Protein AF-A0A4Z0QAQ8-F1 (afdb_monomer_lite)

Structure (mmCIF, N/CA/C/O backbone):
data_AF-A0A4Z0QAQ8-F1
#
_entry.id   AF-A0A4Z0QAQ8-F1
#
loop_
_atom_site.group_PDB
_atom_site.id
_atom_site.type_symbol
_atom_site.label_atom_id
_atom_site.label_alt_id
_atom_site.label_comp_id
_atom_site.label_asym_id
_atom_site.label_entity_id
_atom_site.label_seq_id
_atom_site.pdbx_PDB_ins_code
_atom_site.Cartn_x
_atom_site.Cartn_y
_atom_site.Cartn_z
_atom_site.occupancy
_atom_site.B_iso_or_equiv
_atom_site.auth_seq_id
_atom_site.auth_comp_id
_atom_site.auth_asym_id
_atom_site.auth_atom_id
_atom_site.pdbx_PDB_model_num
ATOM 1 N N . MET A 1 1 ? 17.137 -48.192 -58.791 1.00 34.44 1 MET A N 1
ATOM 2 C CA . MET A 1 1 ? 18.505 -48.412 -59.308 1.00 34.44 1 MET A CA 1
ATOM 3 C C . MET A 1 1 ? 19.148 -47.045 -59.506 1.00 34.44 1 MET A C 1
ATOM 5 O O . MET A 1 1 ? 18.604 -46.313 -60.314 1.00 34.44 1 MET A O 1
ATOM 9 N N . LYS A 1 2 ? 20.255 -46.751 -58.790 1.00 32.91 2 LYS A N 1
ATOM 10 C CA . LYS A 1 2 ? 21.179 -45.592 -58.944 1.00 32.91 2 LYS A CA 1
ATOM 11 C C . LYS A 1 2 ? 20.574 -44.185 -58.727 1.00 32.91 2 LYS A C 1
ATOM 13 O O . LYS A 1 2 ? 19.441 -43.952 -59.096 1.00 32.91 2 LYS A O 1
ATOM 18 N N . LEU A 1 3 ? 21.253 -43.170 -58.197 1.00 30.67 3 LEU A N 1
ATOM 19 C CA . LEU A 1 3 ? 22.471 -43.000 -57.399 1.00 30.67 3 LEU A CA 1
ATOM 20 C C . LEU A 1 3 ? 22.357 -41.577 -56.789 1.00 30.67 3 LEU A C 1
ATOM 22 O O . LEU A 1 3 ? 21.669 -40.720 -57.335 1.00 30.67 3 LEU A O 1
ATOM 26 N N . THR A 1 4 ? 23.050 -41.365 -55.679 1.00 40.94 4 THR A N 1
ATOM 27 C CA . THR A 1 4 ? 23.412 -40.108 -54.996 1.00 40.94 4 THR A CA 1
ATOM 28 C C . THR A 1 4 ? 23.747 -38.906 -55.897 1.00 40.94 4 THR A C 1
ATOM 30 O O . THR A 1 4 ? 24.231 -39.102 -57.006 1.00 40.94 4 THR A O 1
ATOM 33 N N . HIS A 1 5 ? 23.577 -37.676 -55.379 1.00 35.03 5 HIS A N 1
ATOM 34 C CA . HIS A 1 5 ? 24.648 -36.691 -55.098 1.00 35.03 5 HIS A CA 1
ATOM 35 C C . HIS A 1 5 ? 24.084 -35.477 -54.331 1.00 35.03 5 HIS A C 1
ATOM 37 O O . HIS A 1 5 ? 23.093 -34.874 -54.730 1.00 35.03 5 HIS A O 1
ATOM 43 N N . ALA A 1 6 ? 24.738 -35.134 -53.220 1.00 41.41 6 ALA A N 1
ATOM 44 C CA . ALA A 1 6 ? 24.575 -33.874 -52.508 1.00 41.41 6 ALA A CA 1
ATOM 45 C C . ALA A 1 6 ? 25.381 -32.769 -53.210 1.00 41.41 6 ALA A C 1
ATOM 47 O O . ALA A 1 6 ? 26.479 -33.043 -53.696 1.00 41.41 6 ALA A O 1
ATOM 48 N N . LEU A 1 7 ? 24.891 -31.527 -53.191 1.00 32.69 7 LEU A N 1
ATOM 49 C CA . LEU A 1 7 ? 25.737 -30.349 -53.383 1.00 32.69 7 LEU A CA 1
ATOM 50 C C . LEU A 1 7 ? 25.191 -29.158 -52.580 1.00 32.69 7 LEU A C 1
ATOM 52 O O . LEU A 1 7 ? 24.099 -28.656 -52.834 1.00 32.69 7 LEU A O 1
ATOM 56 N N . LEU A 1 8 ? 25.983 -28.742 -51.593 1.00 37.16 8 LEU A N 1
ATOM 57 C CA . LEU A 1 8 ? 25.932 -27.448 -50.917 1.00 37.16 8 LEU A CA 1
ATOM 58 C C . LEU A 1 8 ? 26.404 -26.360 -51.888 1.00 37.16 8 LEU A C 1
ATOM 60 O O . LEU A 1 8 ? 27.489 -26.493 -52.449 1.00 37.16 8 LEU A O 1
ATOM 64 N N . ILE A 1 9 ? 25.659 -25.257 -52.002 1.00 37.44 9 ILE A N 1
ATOM 65 C CA . ILE A 1 9 ? 26.209 -23.969 -52.440 1.00 37.44 9 ILE A CA 1
ATOM 66 C C . ILE A 1 9 ? 25.694 -22.881 -51.497 1.00 37.44 9 ILE A C 1
ATOM 68 O O . ILE A 1 9 ? 24.499 -22.615 -51.405 1.00 37.44 9 ILE A O 1
ATOM 72 N N . VAL A 1 10 ? 26.644 -22.270 -50.793 1.00 39.12 10 VAL A N 1
ATOM 73 C CA . VAL A 1 10 ? 26.529 -20.976 -50.122 1.00 39.12 10 VAL A CA 1
ATOM 74 C C . VAL A 1 10 ? 26.946 -19.914 -51.138 1.00 39.12 10 VAL A C 1
ATOM 76 O O . VAL A 1 10 ? 28.009 -20.056 -51.738 1.00 39.12 10 VAL A O 1
ATOM 79 N N . SER A 1 11 ? 26.188 -18.827 -51.281 1.00 36.03 11 SER A N 1
ATOM 80 C CA . SER A 1 11 ? 26.762 -17.548 -51.718 1.00 36.03 11 SER A CA 1
ATOM 81 C C . SER A 1 11 ? 25.870 -16.368 -51.336 1.00 36.03 11 SER A C 1
ATOM 83 O O . SER A 1 11 ? 24.750 -16.222 -51.821 1.00 36.03 11 SER A O 1
ATOM 85 N N . SER A 1 12 ? 26.426 -15.532 -50.464 1.00 34.19 12 SER A N 1
ATOM 86 C CA . SER A 1 12 ? 26.028 -14.173 -50.117 1.00 34.19 12 SER A CA 1
ATOM 87 C C . SER A 1 12 ? 25.762 -13.293 -51.341 1.00 34.19 12 SER A C 1
ATOM 89 O O . SER A 1 12 ? 26.497 -13.398 -52.321 1.00 34.19 12 SER A O 1
ATOM 91 N N . SER A 1 13 ? 24.790 -12.376 -51.234 1.00 36.03 13 SER A N 1
ATOM 92 C CA . SER A 1 13 ? 24.864 -10.949 -51.630 1.00 36.03 13 SER A CA 1
ATOM 93 C C . SER A 1 13 ? 23.454 -10.362 -51.767 1.00 36.03 13 SER A C 1
ATOM 95 O O . SER A 1 13 ? 22.893 -10.321 -52.856 1.00 36.03 13 SER A O 1
ATOM 97 N N . ALA A 1 14 ? 22.888 -9.866 -50.668 1.00 35.31 14 ALA A N 1
ATOM 98 C CA . ALA A 1 14 ? 21.834 -8.854 -50.719 1.00 35.31 14 ALA A CA 1
ATOM 99 C C . ALA A 1 14 ? 22.372 -7.595 -50.031 1.00 35.31 14 ALA A C 1
ATOM 101 O O . ALA A 1 14 ? 22.044 -7.282 -48.890 1.00 35.31 14 ALA A O 1
ATOM 102 N N . LEU A 1 15 ? 23.296 -6.930 -50.724 1.00 35.34 15 LEU A N 1
ATOM 103 C CA . LEU A 1 15 ? 23.628 -5.531 -50.495 1.00 35.34 15 LEU A CA 1
ATOM 104 C C . LEU A 1 15 ? 22.763 -4.686 -51.437 1.00 35.34 15 LEU A C 1
ATOM 106 O O . LEU A 1 15 ? 22.563 -5.063 -52.588 1.00 35.34 15 LEU A O 1
ATOM 110 N N . LEU A 1 16 ? 22.341 -3.530 -50.919 1.00 34.88 16 LEU A N 1
ATOM 111 C CA . LEU A 1 16 ? 21.615 -2.423 -51.556 1.00 34.88 16 LEU A CA 1
ATOM 112 C C . LEU A 1 16 ? 20.098 -2.600 -51.735 1.00 34.88 16 LEU A C 1
ATOM 114 O O . LEU A 1 16 ? 19.618 -2.968 -52.799 1.00 34.88 16 LEU A O 1
ATOM 118 N N . ASN A 1 17 ? 19.343 -2.132 -50.734 1.00 33.25 17 ASN A N 1
ATOM 119 C CA . ASN A 1 17 ? 18.622 -0.867 -50.922 1.00 33.25 17 ASN A CA 1
ATOM 120 C C . ASN A 1 17 ? 18.337 -0.176 -49.571 1.00 33.25 17 ASN A C 1
ATOM 122 O O . ASN A 1 17 ? 17.221 -0.194 -49.064 1.00 33.25 17 ASN A O 1
ATOM 126 N N . CYS A 1 18 ? 19.369 0.421 -48.968 1.00 31.02 18 CYS A N 1
ATOM 127 C CA . CYS A 1 18 ? 19.196 1.451 -47.942 1.00 31.02 18 CYS A CA 1
ATOM 128 C C . CYS A 1 18 ? 19.463 2.805 -48.600 1.00 31.02 18 CYS A C 1
ATOM 130 O O . CYS A 1 18 ? 20.588 3.296 -48.578 1.00 31.02 18 CYS A O 1
ATOM 132 N N . GLN A 1 19 ? 18.429 3.392 -49.197 1.00 34.50 19 GLN A N 1
ATOM 133 C CA . GLN A 1 19 ? 18.356 4.833 -49.397 1.00 34.50 19 GLN A CA 1
ATOM 134 C C . GLN A 1 19 ? 17.016 5.334 -48.862 1.00 34.50 19 GLN A C 1
ATOM 136 O O . GLN A 1 19 ? 15.959 5.154 -49.456 1.00 34.50 19 GLN A O 1
ATOM 141 N N . ASP A 1 20 ? 17.132 5.902 -47.667 1.00 39.97 20 ASP A N 1
ATOM 142 C CA . ASP A 1 20 ? 16.653 7.239 -47.341 1.00 39.97 20 ASP A CA 1
ATOM 143 C C . ASP A 1 20 ? 15.158 7.527 -47.562 1.00 39.97 20 ASP A C 1
ATOM 145 O O . ASP A 1 20 ? 14.714 8.047 -48.584 1.00 39.97 20 ASP A O 1
ATOM 149 N N . LYS A 1 21 ? 14.389 7.265 -46.503 1.00 35.84 21 LYS A N 1
ATOM 150 C CA . LYS A 1 21 ? 13.339 8.188 -46.070 1.00 35.84 21 LYS A CA 1
ATOM 151 C C . LYS A 1 21 ? 13.665 8.660 -44.661 1.00 35.84 21 LYS A C 1
ATOM 153 O O . LYS A 1 21 ? 13.142 8.158 -43.669 1.00 35.84 21 LYS A O 1
ATOM 158 N N . THR A 1 22 ? 14.576 9.618 -44.583 1.00 42.75 22 THR A N 1
ATOM 159 C CA . THR A 1 22 ? 14.567 10.609 -43.513 1.00 42.75 22 THR A CA 1
ATOM 160 C C . THR A 1 22 ? 13.227 11.359 -43.506 1.00 42.75 22 THR A C 1
ATOM 162 O O . THR A 1 22 ? 12.643 11.619 -44.556 1.00 42.75 22 THR A O 1
ATOM 165 N N . HIS A 1 23 ? 12.773 11.692 -42.291 1.00 36.91 23 HIS A N 1
ATOM 166 C CA . HIS A 1 23 ? 11.524 12.374 -41.909 1.00 36.91 23 HIS A CA 1
ATOM 167 C C . HIS A 1 23 ? 10.271 11.484 -41.801 1.00 36.91 23 HIS A C 1
ATOM 169 O O . HIS A 1 23 ? 9.524 11.311 -42.754 1.00 36.91 23 HIS A O 1
ATOM 175 N N . GLU A 1 24 ? 9.997 10.935 -40.608 1.00 37.69 24 GLU A N 1
ATOM 176 C CA . GLU A 1 24 ? 9.246 11.627 -39.535 1.00 37.69 24 GLU A CA 1
ATOM 177 C C . GLU A 1 24 ? 9.083 10.702 -38.298 1.00 37.69 24 GLU A C 1
ATOM 179 O O . GLU A 1 24 ? 7.985 10.331 -37.899 1.00 37.69 24 GLU A O 1
ATOM 184 N N . VAL A 1 25 ? 10.196 10.285 -37.678 1.00 43.41 25 VAL A N 1
ATOM 185 C CA . VAL A 1 25 ? 10.198 9.533 -36.403 1.00 43.41 25 VAL A CA 1
ATOM 186 C C . VAL A 1 25 ? 10.922 10.367 -35.352 1.00 43.41 25 VAL A C 1
ATOM 188 O O . VAL A 1 25 ? 12.061 10.092 -35.006 1.00 43.41 25 VAL A O 1
ATOM 191 N N . THR A 1 26 ? 10.315 11.464 -34.900 1.00 39.47 26 THR A N 1
ATOM 192 C CA . THR A 1 26 ? 10.895 12.278 -33.806 1.00 39.47 26 THR A CA 1
ATOM 193 C C . THR A 1 26 ? 9.867 12.930 -32.873 1.00 39.47 26 THR A C 1
ATOM 195 O O . THR A 1 26 ? 10.251 13.523 -31.865 1.00 39.47 26 THR A O 1
ATOM 198 N N . SER A 1 27 ? 8.559 12.800 -33.128 1.00 45.59 27 SER A N 1
ATOM 199 C CA . SER A 1 27 ? 7.522 13.497 -32.340 1.00 45.59 27 SER A CA 1
ATOM 200 C C . SER A 1 27 ? 6.840 12.627 -31.271 1.00 45.59 27 SER A C 1
ATOM 202 O O . SER A 1 27 ? 6.429 13.145 -30.235 1.00 45.59 27 SER A O 1
ATOM 204 N N . SER A 1 28 ? 6.723 11.310 -31.475 1.00 44.44 28 SER A N 1
ATOM 205 C CA . SER A 1 28 ? 5.993 10.412 -30.560 1.00 44.44 28 SER A CA 1
ATOM 206 C C . SER A 1 28 ? 6.858 9.865 -29.418 1.00 44.44 28 SER A C 1
ATOM 208 O O . SER A 1 28 ? 6.425 9.884 -28.267 1.00 44.44 28 SER A O 1
ATOM 210 N N . GLU A 1 29 ? 8.088 9.431 -29.699 1.00 45.38 29 GLU A N 1
ATOM 211 C CA . GLU A 1 29 ? 9.003 8.876 -28.686 1.00 45.38 29 GLU A CA 1
ATOM 212 C C . GLU A 1 29 ? 9.566 9.954 -27.750 1.00 45.38 29 GLU A C 1
ATOM 214 O O . GLU A 1 29 ? 9.623 9.748 -26.538 1.00 45.38 29 GLU A O 1
ATOM 219 N N . SER A 1 30 ? 9.880 11.143 -28.277 1.00 47.28 30 SER A N 1
ATOM 220 C CA . SER A 1 30 ? 10.332 12.283 -27.465 1.00 47.28 30 SER A CA 1
ATOM 221 C C . SER A 1 30 ? 9.233 12.795 -26.524 1.00 47.28 30 SER A C 1
ATOM 223 O O . SER A 1 30 ? 9.507 13.124 -25.370 1.00 47.28 30 SER A O 1
ATOM 225 N N . LYS A 1 31 ? 7.966 12.795 -26.968 1.00 53.53 31 LYS A N 1
ATOM 226 C CA . LYS A 1 31 ? 6.813 13.124 -26.113 1.00 53.53 31 LYS A CA 1
ATOM 227 C C . LYS A 1 31 ? 6.566 12.064 -25.043 1.00 53.53 31 LYS A C 1
ATOM 229 O O . LYS A 1 31 ? 6.372 12.443 -23.892 1.00 53.53 31 LYS A O 1
ATOM 234 N N . LYS A 1 32 ? 6.618 10.769 -25.389 1.00 55.62 32 LYS A N 1
ATOM 235 C CA . LYS A 1 32 ? 6.432 9.675 -24.418 1.00 55.62 32 LYS A CA 1
ATOM 236 C C . LYS A 1 32 ? 7.515 9.710 -23.333 1.00 55.62 32 LYS A C 1
ATOM 238 O O . LYS A 1 32 ? 7.180 9.688 -22.155 1.00 55.62 32 LYS A O 1
ATOM 243 N N . SER A 1 33 ? 8.782 9.886 -23.722 1.00 59.06 33 SER A N 1
ATOM 244 C CA . SER A 1 33 ? 9.910 10.020 -22.789 1.00 59.06 33 SER A CA 1
ATOM 245 C C . SER A 1 33 ? 9.769 11.235 -21.863 1.00 59.06 33 SER A C 1
ATOM 247 O O . SER A 1 33 ? 10.002 11.118 -20.663 1.00 59.06 33 SER A O 1
ATOM 249 N N . ASN A 1 34 ? 9.341 12.389 -22.389 1.00 62.19 34 ASN A N 1
ATOM 250 C CA . ASN A 1 34 ? 9.138 13.594 -21.578 1.00 62.19 34 ASN A CA 1
ATOM 251 C C . ASN A 1 34 ? 7.958 13.457 -20.604 1.00 62.19 34 ASN A C 1
ATOM 253 O O . ASN A 1 34 ? 8.027 13.967 -19.489 1.00 62.19 34 ASN A O 1
ATOM 257 N N . THR A 1 35 ? 6.882 12.765 -20.991 1.00 68.31 35 THR A N 1
ATOM 258 C CA . THR A 1 35 ? 5.750 12.492 -20.092 1.00 68.31 35 THR A CA 1
ATOM 259 C C . THR A 1 35 ? 6.126 11.511 -18.979 1.00 68.31 35 THR A C 1
ATOM 261 O O . THR A 1 35 ? 5.721 11.728 -17.840 1.00 68.31 35 THR A O 1
ATOM 264 N N . THR A 1 36 ? 6.932 10.483 -19.268 1.00 70.06 36 THR A N 1
ATOM 265 C CA . THR A 1 36 ? 7.431 9.544 -18.249 1.00 70.06 36 THR A CA 1
ATOM 266 C C . THR A 1 36 ? 8.288 10.249 -17.204 1.00 70.06 36 THR A C 1
ATOM 268 O O . THR A 1 36 ? 7.979 10.158 -16.019 1.00 70.06 36 THR A O 1
ATOM 271 N N . ILE A 1 37 ? 9.292 11.024 -17.631 1.00 67.50 37 ILE A N 1
ATOM 272 C CA . ILE A 1 37 ? 10.171 11.780 -16.721 1.00 67.50 37 ILE A CA 1
ATOM 273 C C . ILE A 1 37 ? 9.351 12.749 -15.865 1.00 67.50 37 ILE A C 1
ATOM 275 O O . ILE A 1 37 ? 9.472 12.760 -14.645 1.00 67.50 37 ILE A O 1
ATOM 279 N N . LEU A 1 38 ? 8.436 13.500 -16.484 1.00 68.38 38 LEU A N 1
ATOM 280 C CA . LEU A 1 38 ? 7.599 14.463 -15.772 1.00 68.38 38 LEU A CA 1
ATOM 281 C C . LEU A 1 38 ? 6.653 13.787 -14.765 1.00 68.38 38 LEU A C 1
ATOM 283 O O . LEU A 1 38 ? 6.373 14.354 -13.711 1.00 68.38 38 LEU A O 1
ATOM 287 N N . ASN A 1 39 ? 6.174 12.575 -15.050 1.00 71.25 39 ASN A N 1
ATOM 288 C CA . ASN A 1 39 ? 5.390 11.799 -14.092 1.00 71.25 39 ASN A CA 1
ATOM 289 C C . ASN A 1 39 ? 6.256 11.258 -12.949 1.00 71.25 39 ASN A C 1
ATOM 291 O O . ASN A 1 39 ? 5.822 11.347 -11.804 1.00 71.25 39 ASN A O 1
ATOM 295 N N . ILE A 1 40 ? 7.473 10.777 -13.217 1.00 71.19 40 ILE A N 1
ATOM 296 C CA . ILE A 1 40 ? 8.422 10.333 -12.180 1.00 71.19 40 ILE A CA 1
ATOM 297 C C . ILE A 1 40 ? 8.817 11.499 -11.266 1.00 71.19 40 ILE A C 1
ATOM 299 O O . ILE A 1 40 ? 8.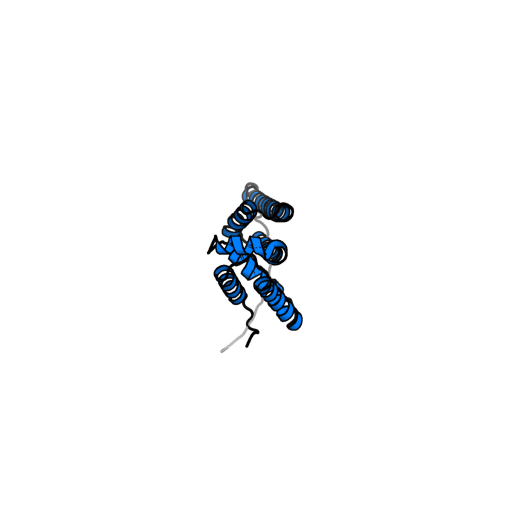805 11.349 -10.044 1.00 71.19 40 ILE A O 1
ATOM 303 N N . ASP A 1 41 ? 9.080 12.680 -11.827 1.00 71.06 41 ASP A N 1
ATOM 304 C CA . ASP A 1 41 ? 9.388 13.889 -11.059 1.00 71.06 41 ASP A CA 1
ATOM 305 C C . ASP A 1 41 ? 8.199 14.327 -10.204 1.00 71.06 41 ASP A C 1
ATOM 307 O O . ASP A 1 41 ? 8.378 14.711 -9.048 1.00 71.06 41 ASP A O 1
ATOM 311 N N . ARG A 1 42 ? 6.970 14.237 -10.729 1.00 68.69 42 ARG A N 1
ATOM 312 C CA . ARG A 1 42 ? 5.747 14.538 -9.965 1.00 68.69 42 ARG A CA 1
ATOM 313 C C . ARG A 1 42 ? 5.511 13.530 -8.855 1.00 68.69 42 ARG A C 1
ATOM 315 O O . ARG A 1 42 ? 5.179 13.940 -7.753 1.00 68.69 42 ARG A O 1
ATOM 322 N N . ILE A 1 43 ? 5.720 12.247 -9.128 1.00 70.88 43 ILE A N 1
ATOM 323 C CA . ILE A 1 43 ? 5.644 11.155 -8.156 1.00 70.88 43 ILE A CA 1
ATOM 324 C C . ILE A 1 43 ? 6.693 11.356 -7.039 1.00 70.88 43 ILE A C 1
ATOM 326 O O . ILE A 1 43 ? 6.378 11.255 -5.854 1.00 70.88 43 ILE A O 1
ATOM 330 N N . SER A 1 44 ? 7.923 11.724 -7.401 1.00 70.38 44 SER A N 1
ATOM 331 C CA . SER A 1 44 ? 9.028 11.955 -6.458 1.00 70.38 44 SER A CA 1
ATOM 332 C C . SER A 1 44 ? 8.854 13.248 -5.656 1.00 70.38 44 SER A C 1
ATOM 334 O O . SER A 1 44 ? 9.098 13.281 -4.451 1.00 70.38 44 SER A O 1
ATOM 336 N N . SER A 1 45 ? 8.388 14.317 -6.304 1.00 67.25 45 SER A N 1
ATOM 337 C CA . SER A 1 45 ? 8.082 15.599 -5.656 1.00 67.25 45 SER A CA 1
ATOM 338 C C . SER A 1 45 ? 6.876 15.483 -4.735 1.00 67.25 45 SER A C 1
ATOM 340 O O . SER A 1 45 ? 6.869 16.086 -3.665 1.00 67.25 45 SER A O 1
ATOM 342 N N . ALA A 1 46 ? 5.884 14.682 -5.131 1.00 62.66 46 ALA A N 1
ATOM 343 C CA . ALA A 1 46 ? 4.707 14.401 -4.331 1.00 62.66 46 ALA A CA 1
ATOM 344 C C . ALA A 1 46 ? 5.094 13.833 -2.966 1.00 62.66 46 ALA A C 1
ATOM 346 O O . ALA A 1 46 ? 4.616 14.296 -1.939 1.00 62.66 46 ALA A O 1
ATOM 347 N N . TYR A 1 47 ? 6.027 12.888 -2.952 1.00 62.59 47 TYR A N 1
ATOM 348 C CA . TYR A 1 47 ? 6.502 12.259 -1.730 1.00 62.59 47 TYR A CA 1
ATOM 349 C C . TYR A 1 47 ? 7.198 13.237 -0.744 1.00 62.59 47 TYR A C 1
ATOM 351 O O . TYR A 1 47 ? 7.166 13.015 0.463 1.00 62.59 47 TYR A O 1
ATOM 359 N N . ASN A 1 48 ? 7.783 14.346 -1.220 1.00 61.78 48 ASN A N 1
ATOM 360 C CA . ASN A 1 48 ? 8.500 15.320 -0.376 1.00 61.78 48 ASN A CA 1
ATOM 361 C C . ASN A 1 48 ? 7.618 16.447 0.195 1.00 61.78 48 ASN A C 1
ATOM 363 O O . ASN A 1 48 ? 8.103 17.282 0.961 1.00 61.78 48 ASN A O 1
ATOM 367 N N . ILE A 1 49 ? 6.344 16.508 -0.187 1.00 53.19 49 ILE A N 1
ATOM 368 C CA . ILE A 1 49 ? 5.396 17.537 0.251 1.00 53.19 49 ILE A CA 1
ATOM 369 C C . ILE A 1 49 ? 4.314 16.833 1.062 1.00 53.19 49 ILE A C 1
ATOM 371 O O . ILE A 1 49 ? 3.970 15.696 0.764 1.00 53.19 49 ILE A O 1
ATOM 375 N N . SER A 1 50 ? 3.825 17.492 2.119 1.00 56.62 50 SER A N 1
ATOM 376 C CA . SER A 1 50 ? 2.857 16.949 3.078 1.00 56.62 50 SER A CA 1
ATOM 377 C C . SER A 1 50 ? 1.900 15.945 2.440 1.00 56.62 50 SER A C 1
ATOM 379 O O . SER A 1 50 ? 1.204 16.289 1.484 1.00 56.62 50 SER A O 1
ATOM 381 N N . HIS A 1 51 ? 1.846 14.740 2.996 1.00 65.81 51 HIS A N 1
ATOM 382 C CA . HIS A 1 51 ? 0.857 13.735 2.647 1.00 65.81 51 HIS A CA 1
ATOM 383 C C . HIS A 1 51 ? -0.526 14.381 2.785 1.00 65.81 51 HIS A C 1
ATOM 385 O O . HIS A 1 51 ? -0.990 14.653 3.885 1.00 65.81 51 HIS A O 1
ATOM 391 N N . SER A 1 52 ? -1.143 14.773 1.677 1.00 75.25 52 SER A N 1
ATOM 392 C CA . SER A 1 52 ? -2.452 15.425 1.636 1.00 75.25 52 SER A CA 1
ATOM 393 C C . SER A 1 52 ? -3.384 14.576 0.782 1.00 75.25 52 SER A C 1
ATOM 395 O O . SER A 1 52 ? -2.931 13.754 -0.015 1.00 75.25 52 SER A O 1
ATOM 397 N N . ASN A 1 53 ? -4.694 14.752 0.936 1.00 78.62 53 ASN A N 1
ATOM 398 C CA . ASN A 1 53 ? -5.639 14.022 0.090 1.00 78.62 53 ASN A CA 1
ATOM 399 C C . ASN A 1 53 ? -5.469 14.411 -1.388 1.00 78.62 53 ASN A C 1
ATOM 401 O O . ASN A 1 53 ? -5.434 13.526 -2.233 1.00 78.62 53 ASN A O 1
ATOM 405 N N . ASP A 1 54 ? -5.203 15.689 -1.677 1.00 82.19 54 ASP A N 1
ATOM 406 C CA . ASP A 1 54 ? -4.911 16.183 -3.032 1.00 82.19 54 ASP A CA 1
ATOM 407 C C . ASP A 1 54 ? -3.710 15.467 -3.675 1.00 82.19 54 ASP A C 1
ATOM 409 O O . ASP A 1 54 ? -3.675 15.201 -4.883 1.00 82.19 54 ASP A O 1
ATOM 413 N N . LEU A 1 55 ? -2.708 15.133 -2.858 1.00 81.62 55 LEU A N 1
ATOM 414 C CA . LEU A 1 55 ? -1.552 14.369 -3.297 1.00 81.62 55 LEU A CA 1
ATOM 415 C C . LEU A 1 55 ? -1.937 12.944 -3.688 1.00 81.62 55 LEU A C 1
ATOM 417 O O . LEU A 1 55 ? -1.553 12.460 -4.753 1.00 81.62 55 LEU A O 1
ATOM 421 N N . LEU A 1 56 ? -2.687 12.279 -2.814 1.00 87.75 56 LEU A N 1
ATOM 422 C CA . LEU A 1 56 ? -3.133 10.908 -3.023 1.00 87.75 56 LEU A CA 1
ATOM 423 C C . LEU A 1 56 ? -4.065 10.814 -4.234 1.00 87.75 56 LEU A C 1
ATOM 425 O O . LEU A 1 56 ? -3.930 9.879 -5.019 1.00 87.75 56 LEU A O 1
ATOM 429 N N . ASP A 1 57 ? -4.896 11.830 -4.471 1.00 89.31 57 ASP A N 1
ATOM 430 C CA . ASP A 1 57 ? -5.698 11.957 -5.690 1.00 89.31 57 ASP A CA 1
ATOM 431 C C . ASP A 1 57 ? -4.835 12.119 -6.940 1.00 89.31 57 ASP A C 1
ATOM 433 O O . ASP A 1 57 ? -5.085 11.477 -7.964 1.00 89.31 57 ASP A O 1
ATOM 437 N N . THR A 1 58 ? -3.778 12.930 -6.866 1.00 86.44 58 THR A N 1
ATOM 438 C CA . THR A 1 58 ? -2.827 13.080 -7.975 1.00 86.44 58 THR A C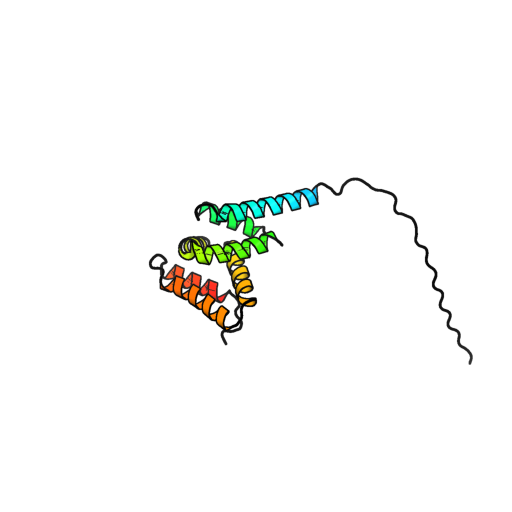A 1
ATOM 439 C C . THR A 1 58 ? -2.167 11.744 -8.307 1.00 86.44 58 THR A C 1
ATOM 441 O O . THR A 1 58 ? -2.153 11.336 -9.469 1.00 86.44 58 THR A O 1
ATOM 444 N N . LEU A 1 59 ? -1.659 11.037 -7.297 1.00 89.38 59 LEU A N 1
ATOM 445 C CA . LEU A 1 59 ? -1.019 9.737 -7.488 1.00 89.38 59 LEU A CA 1
ATOM 446 C C . LEU A 1 59 ? -2.010 8.683 -7.995 1.00 89.38 59 LEU A C 1
ATOM 448 O O . LEU A 1 59 ? -1.669 7.916 -8.891 1.00 89.38 59 LEU A O 1
ATOM 452 N N . ASN A 1 60 ? -3.245 8.679 -7.490 1.00 91.94 60 ASN A N 1
ATOM 453 C CA . ASN A 1 60 ? -4.301 7.787 -7.960 1.00 91.94 60 ASN A CA 1
ATOM 454 C C . ASN A 1 60 ? -4.625 8.013 -9.447 1.00 91.94 60 ASN A C 1
ATOM 456 O O . ASN A 1 60 ? -4.707 7.055 -10.216 1.00 91.94 60 ASN A O 1
ATOM 460 N N . ASN A 1 61 ? -4.728 9.272 -9.879 1.00 90.50 61 ASN A N 1
ATOM 461 C CA . ASN A 1 61 ? -4.970 9.615 -11.283 1.00 90.50 61 ASN A CA 1
ATOM 462 C C . ASN A 1 61 ? -3.826 9.170 -12.204 1.00 90.50 61 ASN A C 1
ATOM 464 O O . ASN A 1 61 ? -4.075 8.682 -13.312 1.00 90.50 61 ASN A O 1
ATOM 468 N N . ILE A 1 62 ? -2.576 9.315 -11.748 1.00 89.88 62 ILE A N 1
ATOM 469 C CA . ILE A 1 62 ? -1.411 8.802 -12.479 1.00 89.88 62 ILE A CA 1
ATOM 470 C C . ILE A 1 62 ? -1.486 7.270 -12.539 1.00 89.88 62 ILE A C 1
ATOM 472 O O . ILE A 1 62 ? -1.340 6.700 -13.618 1.00 89.88 62 ILE A O 1
ATOM 476 N N . ALA A 1 63 ? -1.798 6.609 -11.421 1.00 92.06 63 ALA A N 1
ATOM 477 C CA . ALA A 1 63 ? -1.875 5.153 -11.328 1.00 92.06 63 ALA A CA 1
ATOM 478 C C . ALA A 1 63 ? -2.908 4.526 -12.267 1.00 92.06 63 ALA A C 1
ATOM 480 O O . ALA A 1 63 ? -2.649 3.458 -12.815 1.00 92.06 63 ALA A O 1
ATOM 481 N N . CYS A 1 64 ? -4.044 5.181 -12.514 1.00 91.94 64 CYS A N 1
ATOM 482 C CA . CYS A 1 64 ? -5.067 4.636 -13.411 1.00 91.94 64 CYS A CA 1
ATOM 483 C C . CYS A 1 64 ? -4.636 4.537 -14.878 1.00 91.94 64 CYS A C 1
ATOM 485 O O . CYS A 1 64 ? -5.239 3.779 -15.633 1.00 91.94 64 CYS A O 1
ATOM 487 N N . ASN A 1 65 ? -3.605 5.282 -15.277 1.00 88.62 65 ASN A N 1
ATOM 488 C CA . ASN A 1 65 ? -3.098 5.298 -16.649 1.00 88.62 65 ASN A CA 1
ATOM 489 C C . ASN A 1 65 ? -1.628 4.859 -16.732 1.00 88.62 65 ASN A C 1
ATOM 491 O O . ASN A 1 65 ? -1.012 4.993 -17.787 1.00 88.62 65 ASN A O 1
ATOM 495 N N . ALA A 1 66 ? -1.052 4.391 -15.623 1.00 88.31 66 ALA A N 1
ATOM 496 C CA . ALA A 1 66 ? 0.358 4.051 -15.545 1.00 88.31 66 ALA A CA 1
ATOM 497 C C . ALA A 1 66 ? 0.655 2.718 -16.239 1.00 88.31 66 ALA A C 1
ATOM 499 O O . ALA A 1 66 ? -0.022 1.714 -16.013 1.00 88.31 66 ALA A O 1
ATOM 500 N N . ASP A 1 67 ? 1.723 2.704 -17.030 1.00 86.69 67 ASP A N 1
ATOM 501 C CA . ASP A 1 67 ? 2.324 1.512 -17.613 1.00 86.69 67 ASP A CA 1
ATOM 502 C C . ASP A 1 67 ? 3.849 1.516 -17.401 1.00 86.69 67 ASP A C 1
ATOM 504 O O . ASP A 1 67 ? 4.446 2.533 -17.033 1.00 86.69 67 ASP A O 1
ATOM 508 N N . GLY A 1 68 ? 4.471 0.345 -17.576 1.00 88.81 68 GLY A N 1
ATOM 509 C CA . GLY A 1 68 ? 5.923 0.161 -17.500 1.00 88.81 68 GLY A CA 1
ATOM 510 C C . GLY A 1 68 ? 6.569 0.815 -16.275 1.00 88.81 68 GLY A C 1
ATOM 511 O O . GLY A 1 68 ? 6.133 0.622 -15.142 1.00 88.81 68 GLY A O 1
ATOM 512 N N . GLU A 1 69 ? 7.587 1.634 -16.530 1.00 87.75 69 GLU A N 1
ATOM 513 C CA . GLU A 1 69 ? 8.401 2.309 -15.514 1.00 87.75 69 GLU A CA 1
ATOM 514 C C . GLU A 1 69 ? 7.584 3.181 -14.540 1.00 87.75 69 GLU A C 1
ATOM 516 O O . GLU A 1 69 ? 7.915 3.266 -13.357 1.00 87.75 69 GLU A O 1
ATOM 521 N N . ILE A 1 70 ? 6.489 3.804 -14.995 1.00 89.25 70 ILE A N 1
ATOM 522 C CA . ILE A 1 70 ? 5.635 4.631 -14.124 1.00 89.25 70 ILE A CA 1
ATOM 523 C C . ILE A 1 70 ? 4.919 3.744 -13.101 1.00 89.25 70 ILE A C 1
ATOM 525 O O . ILE A 1 70 ? 4.813 4.111 -11.930 1.00 89.25 70 ILE A O 1
ATOM 529 N N . SER A 1 71 ? 4.450 2.565 -13.528 1.00 91.44 71 SER A N 1
ATOM 530 C CA . SER A 1 71 ? 3.818 1.599 -12.626 1.00 91.44 71 SER A CA 1
ATOM 531 C C . SER A 1 71 ? 4.805 1.119 -11.563 1.00 91.44 71 SER A C 1
ATOM 533 O O . SER A 1 71 ? 4.441 1.054 -10.394 1.00 91.44 71 SER A O 1
ATOM 535 N N . GLU A 1 72 ? 6.051 0.834 -11.941 1.00 88.50 72 GLU A N 1
ATOM 536 C CA . GLU A 1 72 ? 7.093 0.395 -11.003 1.00 88.50 72 GLU A CA 1
ATOM 537 C C . GLU A 1 72 ? 7.404 1.472 -9.951 1.00 88.50 72 GLU A C 1
ATOM 539 O O . GLU A 1 72 ? 7.464 1.181 -8.754 1.00 88.50 72 GLU A O 1
ATOM 544 N N . HIS A 1 73 ? 7.512 2.739 -10.364 1.00 89.25 73 HIS A N 1
ATOM 545 C CA . HIS A 1 73 ? 7.709 3.855 -9.432 1.00 89.25 73 HIS A CA 1
ATOM 546 C C . HIS A 1 73 ? 6.524 4.039 -8.476 1.00 89.25 73 HIS A C 1
ATOM 548 O O . HIS A 1 73 ? 6.716 4.291 -7.282 1.00 89.25 73 HIS A O 1
ATOM 554 N N . LEU A 1 74 ? 5.294 3.897 -8.978 1.00 92.06 74 LEU A N 1
ATOM 555 C CA . LEU A 1 74 ? 4.095 3.955 -8.143 1.00 92.06 74 LEU A CA 1
ATOM 556 C C . LEU A 1 74 ? 4.027 2.801 -7.149 1.00 92.06 74 LEU A C 1
ATOM 558 O O . LEU A 1 74 ? 3.576 3.014 -6.025 1.00 92.06 74 LEU A O 1
ATOM 562 N N . ASP A 1 75 ? 4.466 1.606 -7.532 1.00 91.62 75 ASP A N 1
ATOM 563 C CA . ASP A 1 75 ? 4.506 0.441 -6.651 1.00 91.62 75 ASP A CA 1
ATOM 564 C C . ASP A 1 75 ? 5.444 0.714 -5.459 1.00 91.62 75 ASP A C 1
ATOM 566 O O . ASP A 1 75 ? 5.039 0.565 -4.302 1.00 91.62 75 ASP A O 1
ATOM 570 N N . VAL A 1 76 ? 6.647 1.240 -5.724 1.00 88.94 76 VAL A N 1
ATOM 571 C CA . VAL A 1 76 ? 7.614 1.641 -4.684 1.00 88.94 76 VAL A CA 1
ATOM 572 C C . VAL A 1 76 ? 7.033 2.711 -3.758 1.00 88.94 76 VAL A C 1
ATOM 574 O O . VAL A 1 76 ? 7.085 2.581 -2.530 1.00 88.94 76 VAL A O 1
ATOM 577 N N . ILE A 1 77 ? 6.457 3.774 -4.323 1.00 88.81 77 ILE A N 1
ATOM 578 C CA . ILE A 1 77 ? 5.949 4.892 -3.521 1.00 88.81 77 ILE A CA 1
ATOM 579 C C . ILE A 1 77 ? 4.689 4.527 -2.750 1.00 88.81 77 ILE A C 1
ATOM 581 O O . ILE A 1 77 ? 4.555 4.946 -1.604 1.00 88.81 77 ILE A O 1
ATOM 585 N N . SER A 1 78 ? 3.816 3.684 -3.294 1.00 89.69 78 SER A N 1
ATOM 586 C CA . SER A 1 78 ? 2.632 3.206 -2.571 1.00 89.69 78 SER A CA 1
ATOM 587 C C . SER A 1 78 ? 3.023 2.392 -1.336 1.00 89.69 78 SER A C 1
ATOM 589 O O . SER A 1 78 ? 2.463 2.599 -0.258 1.00 89.69 78 SER A O 1
ATOM 591 N N . THR A 1 79 ? 4.033 1.520 -1.446 1.00 88.19 79 THR A N 1
ATOM 592 C CA . THR A 1 79 ? 4.579 0.794 -0.287 1.00 88.19 79 THR A CA 1
ATOM 593 C C . THR A 1 79 ? 5.204 1.744 0.737 1.00 88.19 79 THR A C 1
ATOM 595 O O . THR A 1 79 ? 5.035 1.552 1.943 1.00 88.19 79 THR A O 1
ATOM 598 N N . LYS A 1 80 ? 5.889 2.798 0.283 1.00 87.25 80 LYS A N 1
ATOM 599 C CA . LYS A 1 80 ? 6.485 3.806 1.167 1.00 87.25 80 LYS A CA 1
ATOM 600 C C . LYS A 1 80 ? 5.428 4.627 1.915 1.00 87.25 80 LYS A C 1
ATOM 602 O O . LYS A 1 80 ? 5.504 4.748 3.135 1.00 87.25 80 LYS A O 1
ATOM 607 N N . LEU A 1 81 ? 4.398 5.095 1.207 1.00 87.50 81 LEU A N 1
ATOM 608 C CA . LEU A 1 81 ? 3.247 5.807 1.774 1.00 87.50 81 LEU A CA 1
ATOM 609 C C . LEU A 1 81 ? 2.518 4.968 2.822 1.00 87.50 81 LEU A C 1
ATOM 611 O O . LEU A 1 81 ? 2.154 5.487 3.874 1.00 87.50 81 LEU A O 1
ATOM 615 N N . TYR A 1 82 ? 2.353 3.667 2.571 1.00 87.38 82 TYR A N 1
ATOM 616 C CA . TYR A 1 82 ? 1.791 2.759 3.566 1.00 87.38 82 TYR A CA 1
ATOM 617 C C . TYR A 1 82 ? 2.623 2.730 4.849 1.00 87.38 82 TYR A C 1
ATOM 619 O O . TYR A 1 82 ? 2.053 2.764 5.932 1.00 87.38 82 TYR A O 1
ATOM 627 N N . ARG A 1 83 ? 3.956 2.664 4.748 1.00 84.19 83 ARG A N 1
ATOM 628 C CA . ARG A 1 83 ? 4.838 2.546 5.920 1.00 84.19 83 ARG A CA 1
ATOM 629 C C . ARG A 1 83 ? 4.954 3.846 6.709 1.00 84.19 83 ARG A C 1
ATOM 631 O O . ARG A 1 83 ? 4.962 3.818 7.934 1.00 84.19 83 ARG A O 1
ATOM 638 N N . GLU A 1 84 ? 5.069 4.971 6.018 1.00 85.12 84 GLU A N 1
ATOM 639 C CA . GLU A 1 84 ? 5.419 6.252 6.645 1.00 85.12 84 GLU A CA 1
ATOM 640 C C . GLU A 1 84 ? 4.196 7.122 6.950 1.00 85.12 84 GLU A C 1
ATOM 642 O O . GLU A 1 84 ? 4.221 7.927 7.879 1.00 85.12 84 GLU A O 1
ATOM 647 N N . SER A 1 85 ? 3.105 6.910 6.212 1.00 85.00 85 SER A N 1
ATOM 648 C CA . SER A 1 85 ? 1.872 7.704 6.273 1.00 85.00 85 SER A CA 1
ATOM 649 C C . SER A 1 85 ? 0.637 6.820 6.406 1.00 85.00 85 SER A C 1
ATOM 651 O O . SER A 1 85 ? -0.449 7.158 5.928 1.00 85.00 85 SER A O 1
ATOM 653 N N . PHE A 1 86 ? 0.811 5.689 7.099 1.00 85.06 86 PHE A N 1
ATOM 654 C CA . PHE A 1 86 ? -0.156 4.605 7.246 1.00 85.06 86 PHE A CA 1
ATOM 655 C C . PHE A 1 86 ? -1.590 5.088 7.461 1.00 85.06 86 PHE A C 1
ATOM 657 O O . PHE A 1 86 ? -2.479 4.771 6.678 1.00 85.06 86 PHE A O 1
ATOM 664 N N . GLN A 1 87 ? -1.823 5.882 8.509 1.00 85.12 87 GLN A N 1
ATOM 665 C CA . GLN A 1 87 ? -3.176 6.278 8.894 1.00 85.12 87 GLN A CA 1
ATOM 666 C C . GLN A 1 87 ? -3.898 7.017 7.762 1.00 85.12 87 GLN A C 1
ATOM 668 O O . GLN A 1 87 ? -5.017 6.655 7.409 1.00 85.12 87 GLN A O 1
ATOM 673 N N . GLN A 1 88 ? -3.254 8.035 7.198 1.00 87.06 88 GLN A N 1
ATOM 674 C CA . GLN A 1 88 ? -3.854 8.850 6.154 1.00 87.06 88 GLN A CA 1
ATOM 675 C C . GLN A 1 88 ? -4.035 8.064 4.860 1.00 87.06 88 GLN A C 1
ATOM 677 O O . GLN A 1 88 ? -5.061 8.190 4.197 1.00 87.06 88 GLN A O 1
ATOM 682 N N . PHE A 1 89 ? -3.056 7.235 4.506 1.00 89.06 89 PHE A N 1
ATOM 683 C CA . PHE A 1 89 ? -3.139 6.436 3.296 1.00 89.06 89 PHE A CA 1
ATOM 684 C C . PHE A 1 89 ? -4.267 5.400 3.382 1.00 89.06 89 PHE A C 1
ATOM 686 O O . PHE A 1 89 ? -5.032 5.233 2.436 1.00 89.06 89 PHE A O 1
ATOM 693 N N . ILE A 1 90 ? -4.446 4.764 4.542 1.00 89.69 90 ILE A N 1
ATOM 694 C CA . ILE A 1 90 ? -5.573 3.857 4.777 1.00 89.69 90 ILE A CA 1
ATOM 695 C C . ILE A 1 90 ? -6.909 4.595 4.783 1.00 89.69 90 ILE A C 1
ATOM 697 O O . ILE A 1 90 ? -7.872 4.090 4.209 1.00 89.69 90 ILE A O 1
ATOM 701 N N . GLU A 1 91 ? -6.986 5.772 5.403 1.00 89.56 91 GLU A N 1
ATOM 702 C CA . GLU A 1 91 ? -8.196 6.595 5.371 1.00 89.56 91 GLU A CA 1
ATOM 703 C C . GLU A 1 91 ? -8.579 6.959 3.931 1.00 89.56 91 GLU A C 1
ATOM 705 O O . GLU A 1 91 ? -9.736 6.802 3.543 1.00 89.56 91 GLU A O 1
ATOM 710 N N . TYR A 1 92 ? -7.595 7.343 3.117 1.00 91.50 92 TYR A N 1
ATOM 711 C CA . TYR A 1 92 ? -7.785 7.612 1.699 1.00 91.50 92 TYR A CA 1
ATOM 712 C C . TYR A 1 92 ? -8.307 6.391 0.940 1.00 91.50 92 TYR A C 1
ATOM 714 O O . TYR A 1 92 ? -9.336 6.486 0.275 1.00 91.50 92 TYR A O 1
ATOM 722 N N . LEU A 1 93 ? -7.632 5.242 1.057 1.00 91.94 93 LEU A N 1
ATOM 723 C CA . LEU A 1 93 ? -8.021 4.016 0.356 1.00 91.94 93 LEU A CA 1
ATOM 724 C C . LEU A 1 93 ? -9.408 3.522 0.790 1.00 91.94 93 LEU A C 1
ATOM 726 O O . LEU A 1 93 ? -10.174 3.033 -0.034 1.00 91.94 93 LEU A O 1
ATOM 730 N N . PHE A 1 94 ? -9.743 3.662 2.073 1.00 91.62 94 PHE A N 1
ATOM 731 C CA . PHE A 1 94 ? -11.055 3.293 2.596 1.00 91.62 94 PHE A CA 1
ATOM 732 C C . PHE A 1 94 ? -12.169 4.187 2.039 1.00 91.62 94 PHE A C 1
ATOM 734 O O . PHE A 1 94 ? -13.243 3.692 1.702 1.00 91.62 94 PHE A O 1
ATOM 741 N N . ASN A 1 95 ? -11.912 5.492 1.923 1.00 90.62 95 ASN A N 1
ATOM 742 C CA . ASN A 1 95 ? -12.866 6.451 1.367 1.00 90.62 95 ASN A CA 1
ATOM 743 C C . ASN A 1 95 ? -12.955 6.380 -0.170 1.00 90.62 95 ASN A C 1
ATOM 745 O O . ASN A 1 95 ? -13.946 6.835 -0.737 1.00 90.62 95 ASN A O 1
ATOM 749 N N . ASN A 1 96 ? -11.957 5.786 -0.836 1.00 91.75 96 ASN A N 1
ATOM 750 C CA . ASN A 1 96 ? -11.865 5.659 -2.292 1.00 91.75 96 ASN A CA 1
ATOM 751 C C . ASN A 1 96 ? -11.698 4.187 -2.720 1.00 91.75 96 ASN A C 1
ATOM 753 O O . ASN A 1 96 ? -10.653 3.809 -3.267 1.00 91.75 96 ASN A O 1
ATOM 757 N N . PRO A 1 97 ? -12.707 3.327 -2.481 1.00 86.62 97 PRO A N 1
ATOM 758 C CA . PRO A 1 97 ? -12.628 1.923 -2.865 1.00 86.62 97 PRO A CA 1
ATOM 759 C C . PRO A 1 97 ? -12.465 1.785 -4.384 1.00 86.62 97 PRO A C 1
ATOM 761 O O . PRO A 1 97 ? -13.183 2.423 -5.154 1.00 86.62 97 PRO A O 1
ATOM 764 N N . GLY A 1 98 ? -11.531 0.937 -4.822 1.00 86.44 98 GLY A N 1
ATOM 765 C CA . GLY A 1 98 ? -11.223 0.767 -6.246 1.00 86.44 98 GLY A CA 1
ATOM 766 C C . GLY A 1 98 ? -10.256 1.811 -6.810 1.00 86.44 98 GLY A C 1
ATOM 767 O O . GLY A 1 98 ? -10.078 1.871 -8.026 1.00 86.44 98 GLY A O 1
ATOM 768 N N . SER A 1 99 ? -9.617 2.614 -5.951 1.00 91.81 99 SER A N 1
ATOM 769 C CA . SER A 1 99 ? -8.495 3.463 -6.356 1.00 91.81 99 SER A CA 1
ATOM 770 C C . SER A 1 99 ? -7.411 2.638 -7.068 1.00 91.81 99 SER A C 1
ATOM 772 O O . SER A 1 99 ? -7.068 1.526 -6.666 1.00 91.81 99 SER A O 1
ATOM 774 N N . CYS A 1 100 ? -6.830 3.185 -8.128 1.00 93.25 100 CYS A N 1
ATOM 775 C CA . CYS A 1 100 ? -5.769 2.528 -8.882 1.00 93.25 100 CYS A CA 1
ATOM 776 C C . CYS A 1 100 ? -4.470 2.424 -8.067 1.00 93.25 100 CYS A C 1
ATOM 778 O O . CYS A 1 100 ? -3.692 1.490 -8.268 1.00 93.25 100 CYS A O 1
ATOM 780 N N . ILE A 1 101 ? -4.269 3.329 -7.100 1.00 92.56 101 ILE A N 1
ATOM 781 C CA . ILE A 1 101 ? -3.133 3.277 -6.171 1.00 92.56 101 ILE A CA 1
ATOM 782 C C . ILE A 1 101 ? -3.231 2.106 -5.173 1.00 92.56 101 ILE A C 1
ATOM 784 O O . ILE A 1 101 ? -2.204 1.629 -4.694 1.00 92.56 101 ILE A O 1
ATOM 788 N N . GLU A 1 102 ? -4.432 1.562 -4.925 1.00 93.19 102 GLU A N 1
ATOM 789 C CA . GLU A 1 102 ? -4.615 0.300 -4.187 1.00 93.19 102 GLU A CA 1
ATOM 790 C C . GLU A 1 102 ? -3.857 -0.847 -4.870 1.00 93.19 102 GLU A C 1
ATOM 792 O O . GLU A 1 102 ? -3.132 -1.605 -4.224 1.00 93.19 102 GLU A O 1
ATOM 797 N N . ASN A 1 103 ? -3.978 -0.950 -6.196 1.00 92.38 103 ASN A N 1
ATOM 798 C CA . ASN A 1 103 ? -3.300 -1.990 -6.966 1.00 92.38 103 ASN A CA 1
ATOM 799 C C . ASN A 1 103 ? -1.781 -1.814 -6.922 1.00 92.38 103 ASN A C 1
ATOM 801 O O . ASN A 1 103 ? -1.060 -2.808 -6.822 1.00 92.38 103 ASN A O 1
ATOM 805 N N . SER A 1 104 ? -1.300 -0.568 -6.953 1.00 92.81 104 SER A N 1
ATOM 806 C CA . SER A 1 104 ? 0.126 -0.277 -6.805 1.00 92.81 104 SER A CA 1
ATOM 807 C C . SER A 1 104 ? 0.654 -0.671 -5.428 1.00 92.81 104 SER A C 1
ATOM 809 O O . SER A 1 104 ? 1.709 -1.294 -5.333 1.00 92.81 104 SER A O 1
ATOM 811 N N . LEU A 1 105 ? -0.109 -0.421 -4.357 1.00 91.81 105 LEU A N 1
ATOM 812 C CA . LEU A 1 105 ? 0.235 -0.914 -3.022 1.00 91.81 105 LEU A CA 1
ATOM 813 C C . LEU A 1 105 ? 0.328 -2.446 -2.993 1.00 91.81 105 LEU A C 1
ATOM 815 O O . LEU A 1 105 ? 1.292 -2.989 -2.448 1.00 91.81 105 LEU A O 1
ATOM 819 N N . ILE A 1 106 ? -0.657 -3.147 -3.562 1.00 90.12 106 ILE A N 1
ATOM 820 C CA . ILE A 1 106 ? -0.690 -4.617 -3.561 1.00 90.12 106 ILE A CA 1
ATOM 821 C C . ILE A 1 106 ? 0.516 -5.179 -4.319 1.00 90.12 106 ILE A C 1
ATOM 823 O O . ILE A 1 106 ? 1.219 -6.042 -3.786 1.00 90.12 106 ILE A O 1
ATOM 827 N N . ARG A 1 107 ? 0.785 -4.685 -5.536 1.00 90.69 107 ARG A N 1
ATOM 828 C CA . ARG A 1 107 ? 1.925 -5.132 -6.348 1.00 90.69 107 ARG A CA 1
ATOM 829 C C . ARG A 1 107 ? 3.258 -4.794 -5.694 1.00 90.69 107 ARG A C 1
ATOM 831 O O . ARG A 1 107 ? 4.071 -5.699 -5.531 1.00 90.69 107 ARG A O 1
ATOM 838 N N . GLY A 1 108 ? 3.452 -3.550 -5.254 1.00 89.56 108 GLY A N 1
ATOM 839 C CA . GLY A 1 108 ? 4.694 -3.100 -4.620 1.00 89.56 108 GLY A CA 1
ATOM 840 C C . GLY A 1 108 ? 5.012 -3.863 -3.342 1.00 89.56 108 GLY A C 1
ATOM 841 O O . GLY A 1 108 ? 6.134 -4.334 -3.154 1.00 89.56 108 GLY A O 1
ATOM 842 N N . THR A 1 109 ? 4.002 -4.099 -2.503 1.00 87.69 109 THR A N 1
ATOM 843 C CA . THR A 1 109 ? 4.177 -4.898 -1.282 1.00 87.69 109 THR A CA 1
ATOM 844 C C . THR A 1 109 ? 4.469 -6.359 -1.620 1.00 87.69 109 THR A C 1
ATOM 846 O O . THR A 1 109 ? 5.368 -6.949 -1.028 1.00 87.69 109 THR A O 1
ATOM 849 N N . SER A 1 110 ? 3.772 -6.936 -2.606 1.00 88.00 110 SER A N 1
ATOM 850 C CA . SER A 1 110 ? 4.026 -8.315 -3.049 1.00 88.00 110 SER A CA 1
ATOM 851 C C . SER A 1 110 ? 5.442 -8.477 -3.609 1.00 88.00 110 SER A C 1
ATOM 853 O O . SER A 1 110 ? 6.123 -9.442 -3.273 1.00 88.00 110 SER A O 1
ATOM 855 N N . ALA A 1 111 ? 5.902 -7.521 -4.419 1.00 85.38 111 ALA A N 1
ATOM 856 C CA . ALA A 1 111 ? 7.247 -7.506 -4.984 1.00 85.38 111 ALA A CA 1
ATOM 857 C C . ALA A 1 111 ? 8.314 -7.368 -3.891 1.00 85.38 111 ALA A C 1
ATOM 859 O O . ALA A 1 111 ? 9.252 -8.161 -3.863 1.00 85.38 111 ALA A O 1
ATOM 860 N N . SER A 1 112 ? 8.124 -6.431 -2.952 1.00 83.38 112 SER A N 1
ATOM 861 C CA . SER A 1 112 ? 9.022 -6.258 -1.805 1.00 83.38 112 SER A CA 1
ATOM 862 C C . SER A 1 112 ? 9.122 -7.535 -0.984 1.00 83.38 112 SER A C 1
ATOM 864 O O . SER A 1 112 ? 10.215 -7.900 -0.592 1.00 83.38 112 SER A O 1
ATOM 866 N N . LEU A 1 113 ? 8.017 -8.237 -0.737 1.00 83.12 113 LEU A N 1
ATOM 867 C CA 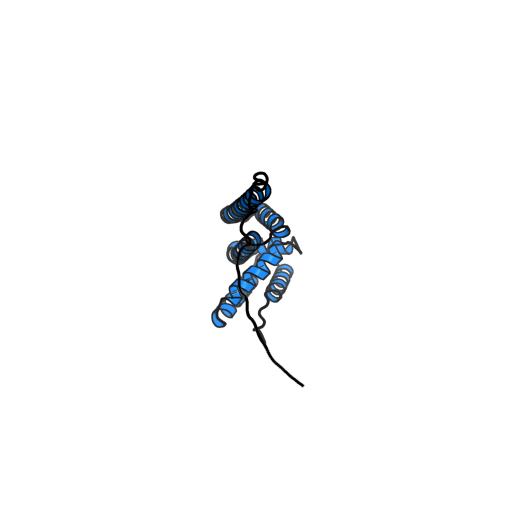. LEU A 1 113 ? 8.052 -9.479 0.032 1.00 83.12 113 LEU A CA 1
ATOM 868 C C . LEU A 1 113 ? 8.676 -10.636 -0.753 1.00 83.12 113 LEU A C 1
ATOM 870 O O . LEU A 1 113 ? 9.326 -11.493 -0.164 1.00 83.12 113 LEU A O 1
ATOM 874 N N . PHE A 1 114 ? 8.506 -10.680 -2.076 1.00 81.56 114 PHE A N 1
ATOM 875 C CA . PHE A 1 114 ? 9.060 -11.748 -2.907 1.00 81.56 114 PHE A CA 1
ATOM 876 C C . PHE A 1 114 ? 10.594 -11.774 -2.894 1.00 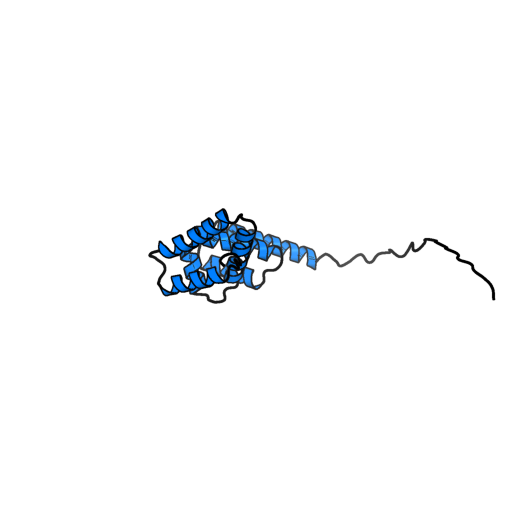81.56 114 PHE A C 1
ATOM 878 O O . PHE A 1 114 ? 11.186 -12.851 -2.965 1.00 81.56 114 PHE A O 1
ATOM 885 N N . THR A 1 115 ? 11.236 -10.610 -2.781 1.00 80.12 115 THR A N 1
ATOM 886 C CA . THR A 1 115 ? 12.701 -10.491 -2.739 1.00 80.12 115 THR A CA 1
ATOM 887 C C . THR A 1 115 ? 13.307 -10.772 -1.366 1.00 80.12 115 THR A C 1
ATOM 889 O O . THR A 1 115 ? 14.516 -10.951 -1.270 1.00 80.12 115 THR A O 1
ATOM 892 N N . GLU A 1 116 ? 12.487 -10.824 -0.319 1.00 79.38 116 GLU A N 1
ATOM 893 C CA . GLU A 1 116 ? 12.930 -11.069 1.055 1.00 79.38 116 GLU A CA 1
ATOM 894 C C . GLU A 1 116 ? 13.005 -12.569 1.357 1.00 79.38 116 GLU A C 1
ATOM 896 O O . GLU A 1 116 ? 12.269 -13.375 0.770 1.00 79.38 116 GLU A O 1
ATOM 901 N N . ASP A 1 117 ? 13.869 -12.949 2.299 1.00 78.31 117 ASP A N 1
ATOM 902 C CA . ASP A 1 117 ? 13.838 -14.281 2.905 1.00 78.31 117 ASP A CA 1
ATOM 903 C C . ASP A 1 117 ? 12.569 -14.482 3.764 1.00 78.31 117 ASP A C 1
ATOM 905 O O . ASP A 1 117 ? 11.816 -13.546 4.039 1.00 78.31 117 ASP A O 1
ATOM 909 N N . LEU A 1 118 ? 12.283 -15.730 4.153 1.00 72.44 118 LEU A N 1
ATOM 910 C CA . LEU A 1 118 ? 11.050 -16.064 4.879 1.00 72.44 118 LEU A CA 1
ATOM 911 C C . LEU A 1 118 ? 10.935 -15.342 6.235 1.00 72.44 118 LEU A C 1
ATOM 913 O O . LEU A 1 118 ? 9.844 -14.901 6.589 1.00 72.44 118 LEU A O 1
ATOM 917 N N . GLU A 1 119 ? 12.039 -15.180 6.965 1.00 73.25 119 GLU A N 1
ATOM 918 C CA . GLU A 1 119 ? 12.053 -14.544 8.290 1.00 73.25 119 GLU A CA 1
ATOM 919 C C . GLU A 1 119 ? 11.760 -13.034 8.192 1.00 73.25 119 GLU A C 1
ATOM 921 O O . GLU A 1 119 ? 10.957 -12.479 8.956 1.00 73.25 119 GLU A O 1
ATOM 926 N N . ASN A 1 120 ? 12.327 -12.372 7.183 1.00 79.94 120 ASN A N 1
ATOM 927 C CA . ASN A 1 120 ? 12.074 -10.962 6.905 1.00 79.94 120 ASN A CA 1
ATOM 928 C C . ASN A 1 120 ? 10.646 -10.727 6.396 1.00 79.94 120 ASN A C 1
ATOM 930 O O . ASN A 1 120 ? 10.025 -9.728 6.770 1.00 79.94 120 ASN A O 1
ATOM 934 N N . ARG A 1 121 ? 10.076 -11.651 5.607 1.00 78.88 121 ARG A N 1
ATOM 935 C CA . ARG A 1 121 ? 8.666 -11.567 5.171 1.00 78.88 121 ARG A CA 1
ATOM 936 C C . ARG A 1 121 ? 7.716 -11.537 6.358 1.00 78.88 121 ARG A C 1
ATOM 938 O O . ARG A 1 121 ? 6.887 -10.631 6.445 1.00 78.88 121 ARG A O 1
ATOM 945 N N . ASP A 1 122 ? 7.855 -12.490 7.277 1.00 77.81 122 ASP A N 1
ATOM 946 C CA . ASP A 1 122 ? 7.004 -12.572 8.466 1.00 77.81 122 ASP A CA 1
ATOM 947 C C . ASP A 1 122 ? 7.142 -11.327 9.340 1.00 77.81 122 ASP A C 1
ATOM 949 O O . ASP A 1 122 ? 6.143 -10.794 9.834 1.00 77.81 122 ASP A O 1
ATOM 953 N N . THR A 1 123 ? 8.362 -10.806 9.466 1.00 81.50 123 THR A N 1
ATOM 954 C CA . THR A 1 123 ? 8.629 -9.553 10.176 1.00 81.50 123 THR A CA 1
ATOM 955 C C . THR A 1 123 ? 7.887 -8.374 9.542 1.00 81.50 123 THR A C 1
ATOM 957 O O . THR A 1 123 ? 7.196 -7.640 10.252 1.00 81.50 123 THR A O 1
ATOM 960 N N . ILE A 1 124 ? 7.949 -8.218 8.215 1.00 78.62 124 ILE A N 1
ATOM 961 C CA . ILE A 1 124 ? 7.263 -7.133 7.495 1.00 78.62 124 ILE A CA 1
ATOM 962 C C . ILE A 1 124 ? 5.743 -7.250 7.649 1.00 78.62 124 ILE A C 1
ATOM 964 O O . ILE A 1 124 ? 5.081 -6.269 7.988 1.00 78.62 124 ILE A O 1
ATOM 968 N N . ILE A 1 125 ? 5.172 -8.440 7.451 1.00 80.00 125 ILE A N 1
ATOM 969 C CA . ILE A 1 125 ? 3.722 -8.657 7.586 1.00 80.00 125 ILE A CA 1
ATOM 970 C C . ILE A 1 125 ? 3.268 -8.349 9.012 1.00 80.00 125 ILE A C 1
ATOM 972 O O . ILE A 1 125 ? 2.227 -7.719 9.218 1.00 80.00 125 ILE A O 1
ATOM 976 N N . ASN A 1 126 ? 4.032 -8.794 10.009 1.00 81.44 126 ASN A N 1
ATOM 977 C CA . ASN A 1 126 ? 3.704 -8.552 11.405 1.00 81.44 126 ASN A CA 1
ATOM 978 C C . ASN A 1 126 ? 3.835 -7.074 11.767 1.00 81.44 126 ASN A C 1
ATOM 980 O O . ASN A 1 126 ? 2.985 -6.575 12.501 1.00 81.44 126 ASN A O 1
ATOM 984 N N . ASP A 1 127 ? 4.810 -6.347 11.218 1.00 84.00 127 ASP A N 1
ATOM 985 C CA . ASP A 1 127 ? 4.870 -4.892 11.360 1.00 84.00 127 ASP A CA 1
ATOM 986 C C . ASP A 1 127 ? 3.617 -4.226 10.771 1.00 84.00 127 ASP A C 1
ATOM 988 O O . ASP A 1 127 ? 2.923 -3.482 11.469 1.00 84.00 127 ASP A O 1
ATOM 992 N N . MET A 1 128 ? 3.224 -4.599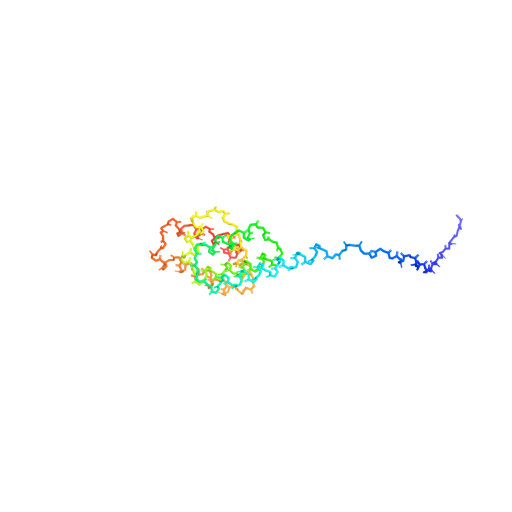 9.549 1.00 82.38 128 MET A N 1
ATOM 993 C CA . MET A 1 128 ? 2.001 -4.092 8.915 1.00 82.38 128 MET A CA 1
ATOM 994 C C . MET A 1 128 ? 0.745 -4.396 9.757 1.00 82.38 128 MET A C 1
ATOM 996 O O . MET A 1 128 ? -0.099 -3.517 9.941 1.00 82.38 128 MET A O 1
ATOM 1000 N N . ARG A 1 129 ? 0.626 -5.605 10.327 1.00 81.50 129 ARG A N 1
ATOM 1001 C CA . ARG A 1 129 ? -0.468 -5.985 11.249 1.00 81.50 129 ARG A CA 1
ATOM 1002 C C . ARG A 1 129 ? -0.421 -5.211 12.570 1.00 81.50 129 ARG A C 1
ATOM 1004 O O . ARG A 1 129 ? -1.468 -4.842 13.117 1.00 81.50 129 ARG A O 1
ATOM 1011 N N . ASN A 1 130 ? 0.775 -4.947 13.088 1.00 84.38 130 ASN A N 1
ATOM 1012 C CA . ASN A 1 130 ? 0.976 -4.188 14.317 1.00 84.38 130 ASN A CA 1
ATOM 1013 C C . ASN A 1 130 ? 0.571 -2.724 14.140 1.00 84.38 130 ASN A C 1
ATOM 1015 O O . ASN A 1 130 ? -0.061 -2.173 15.041 1.00 84.38 130 ASN A O 1
ATOM 1019 N N . GLN A 1 131 ? 0.853 -2.115 12.985 1.00 83.00 131 GLN A N 1
ATOM 1020 C CA . GLN A 1 131 ? 0.398 -0.758 12.667 1.00 83.00 131 GLN A CA 1
ATOM 1021 C C . GLN A 1 131 ? -1.138 -0.655 12.677 1.00 83.00 131 GLN A C 1
ATOM 1023 O O . GLN A 1 131 ? -1.693 0.276 13.264 1.00 83.00 131 GLN A O 1
ATOM 1028 N N . ILE A 1 132 ? -1.841 -1.663 12.141 1.00 82.00 132 ILE A N 1
ATOM 1029 C CA . ILE A 1 132 ? -3.314 -1.748 12.199 1.00 82.00 132 ILE A CA 1
ATOM 1030 C C . ILE A 1 132 ? -3.805 -1.844 13.650 1.00 82.00 132 ILE A C 1
ATOM 1032 O O . ILE A 1 132 ? -4.764 -1.177 14.051 1.00 82.00 132 ILE A O 1
ATOM 1036 N N . SER A 1 133 ? -3.159 -2.698 14.444 1.00 79.56 133 SER A N 1
ATOM 1037 C CA . SER A 1 133 ? -3.580 -2.985 15.818 1.00 79.56 133 SER A CA 1
ATOM 1038 C C . SER A 1 133 ? -3.368 -1.786 16.744 1.00 79.56 133 SER A C 1
ATOM 1040 O O . SER A 1 133 ? -4.259 -1.473 17.532 1.00 79.56 133 SER A O 1
ATOM 1042 N N . LYS A 1 134 ? -2.229 -1.095 16.603 1.00 82.50 134 LYS A N 1
ATOM 1043 C CA . LYS A 1 134 ? -1.807 0.039 17.443 1.00 82.50 134 LYS A CA 1
ATOM 1044 C C . LYS A 1 134 ? -2.409 1.384 17.035 1.00 82.50 134 LYS A C 1
ATOM 1046 O O . LYS A 1 134 ? -2.277 2.349 17.779 1.00 82.50 134 LYS A O 1
ATOM 1051 N N . SER A 1 135 ? -3.028 1.485 15.860 1.00 80.62 135 SER A N 1
ATOM 1052 C CA . SER A 1 135 ? -3.646 2.737 15.430 1.00 80.62 135 SER A CA 1
ATOM 1053 C C . SER A 1 135 ? -5.016 2.922 16.091 1.00 80.62 135 SER A C 1
ATOM 1055 O O . SER A 1 135 ? -5.987 2.228 15.769 1.00 80.62 135 SER A O 1
ATOM 1057 N N . ASP A 1 136 ? -5.086 3.889 17.008 1.00 82.69 136 ASP A N 1
ATOM 1058 C CA . ASP A 1 136 ? -6.326 4.337 17.664 1.00 82.69 136 ASP A CA 1
ATOM 1059 C C . ASP A 1 136 ? -7.197 5.203 16.745 1.00 82.69 136 ASP A C 1
ATOM 1061 O O . ASP A 1 136 ? -8.374 5.436 17.013 1.00 82.69 136 ASP A O 1
ATOM 1065 N N . LYS A 1 137 ? -6.614 5.690 15.647 1.00 82.50 137 LYS A N 1
ATOM 1066 C CA . LYS A 1 137 ? -7.247 6.643 14.732 1.00 82.50 137 LYS A CA 1
ATOM 1067 C C . LYS A 1 137 ? -7.926 5.985 13.530 1.00 82.50 137 LYS A C 1
ATOM 1069 O O . LYS A 1 137 ? -8.585 6.683 12.769 1.00 82.50 137 LYS A O 1
ATOM 1074 N N . ILE A 1 138 ? -7.784 4.668 13.361 1.00 83.62 138 ILE A N 1
ATOM 1075 C CA . ILE A 1 138 ? -8.535 3.906 12.356 1.00 83.62 138 ILE A CA 1
ATOM 1076 C C . ILE A 1 138 ? -9.662 3.112 13.023 1.00 83.62 138 ILE A C 1
ATOM 1078 O O . ILE A 1 138 ? -9.472 2.425 14.030 1.00 83.62 138 ILE A O 1
ATOM 1082 N N . ASN A 1 139 ? -10.860 3.204 12.455 1.00 88.75 139 ASN A N 1
ATOM 1083 C CA . ASN A 1 139 ? -12.051 2.552 12.980 1.00 88.75 139 ASN A CA 1
ATOM 1084 C C . ASN A 1 139 ? -12.089 1.050 12.633 1.00 88.75 139 ASN A C 1
ATOM 1086 O O . ASN A 1 139 ? -11.284 0.530 11.859 1.00 88.75 139 ASN A O 1
ATOM 1090 N N . LYS A 1 140 ? -13.055 0.326 13.207 1.00 89.75 140 LYS A N 1
ATOM 1091 C CA . LYS A 1 140 ? -13.200 -1.127 13.024 1.00 89.75 140 LYS A CA 1
ATOM 1092 C C . LYS A 1 140 ? -13.348 -1.549 11.556 1.00 89.75 140 LYS A C 1
ATOM 1094 O O . LYS A 1 140 ? -12.803 -2.583 11.174 1.00 89.75 140 LYS A O 1
ATOM 1099 N N . GLU A 1 141 ? -14.069 -0.781 10.745 1.00 89.94 141 GLU A N 1
ATOM 1100 C CA . GLU A 1 141 ? -14.291 -1.105 9.331 1.00 89.94 141 GLU A CA 1
ATOM 1101 C C . GLU A 1 141 ? -13.043 -0.827 8.490 1.00 89.94 141 GLU A C 1
ATOM 1103 O O . GLU A 1 141 ? -12.665 -1.661 7.670 1.00 89.94 141 GLU A O 1
ATOM 1108 N N . GLN A 1 142 ? -12.325 0.260 8.781 1.00 89.19 142 GLN A N 1
ATOM 1109 C CA . GLN A 1 142 ? -11.007 0.523 8.202 1.00 89.19 142 GLN A CA 1
ATOM 1110 C C . GLN A 1 142 ? -10.033 -0.616 8.524 1.00 89.19 142 GLN A C 1
ATOM 1112 O O . GLN A 1 142 ? -9.379 -1.126 7.622 1.00 89.19 142 GLN A O 1
ATOM 1117 N N . LYS A 1 143 ? -9.991 -1.109 9.772 1.00 87.38 143 LYS A N 1
ATOM 1118 C CA . LYS A 1 143 ? -9.141 -2.259 10.145 1.00 87.38 143 LYS A CA 1
ATOM 1119 C C . LYS A 1 143 ? -9.463 -3.512 9.322 1.00 87.38 143 LYS A C 1
ATOM 1121 O O . LYS A 1 143 ? -8.546 -4.157 8.817 1.00 87.38 143 LYS A O 1
ATOM 1126 N N . LYS A 1 144 ? -10.748 -3.844 9.143 1.00 88.88 144 LYS A N 1
ATOM 1127 C CA . LYS A 1 144 ? -11.168 -4.971 8.285 1.00 88.88 144 LYS A CA 1
ATOM 1128 C C . LYS A 1 144 ? -10.745 -4.772 6.831 1.00 88.88 144 LYS A C 1
ATOM 1130 O O . LYS A 1 144 ? -10.296 -5.724 6.198 1.00 88.88 144 LYS A O 1
ATOM 1135 N N . TYR A 1 145 ? -10.875 -3.551 6.318 1.00 88.12 145 TYR A N 1
ATOM 1136 C CA . TYR A 1 145 ? -10.454 -3.209 4.966 1.00 88.12 145 TYR A CA 1
ATOM 1137 C C . TYR A 1 145 ? -8.949 -3.427 4.767 1.00 88.12 145 TYR A C 1
ATOM 1139 O O . TYR A 1 145 ? -8.560 -4.099 3.815 1.00 88.12 145 TYR A O 1
ATOM 1147 N N . VAL A 1 146 ? -8.101 -2.978 5.702 1.00 84.81 146 VAL A N 1
ATOM 1148 C CA . VAL A 1 146 ? -6.651 -3.227 5.605 1.00 84.81 146 VAL A CA 1
ATOM 1149 C C . VAL A 1 146 ? -6.323 -4.717 5.679 1.00 84.81 146 VAL A C 1
ATOM 1151 O O . VAL A 1 146 ? -5.500 -5.198 4.908 1.00 84.81 146 VAL A O 1
ATOM 1154 N N . ILE A 1 147 ? -6.984 -5.483 6.552 1.00 85.44 147 ILE A N 1
ATOM 1155 C CA . ILE A 1 147 ? -6.791 -6.943 6.610 1.00 85.44 147 ILE A CA 1
ATOM 1156 C C . ILE A 1 147 ? -7.145 -7.592 5.262 1.00 85.44 147 ILE A C 1
ATOM 1158 O O . ILE A 1 147 ? -6.405 -8.449 4.778 1.00 85.44 147 ILE A O 1
ATOM 1162 N N . SER A 1 148 ? -8.234 -7.148 4.629 1.00 87.38 148 SER A N 1
ATOM 1163 C CA . SER A 1 148 ? -8.611 -7.587 3.282 1.00 87.38 148 SER A CA 1
ATOM 1164 C C . SER A 1 148 ? -7.538 -7.229 2.247 1.00 87.38 148 SER A C 1
ATOM 1166 O O . SER A 1 148 ? -7.139 -8.093 1.470 1.00 87.38 148 SER A O 1
ATOM 1168 N N . LEU A 1 149 ? -6.986 -6.010 2.279 1.00 85.88 149 LEU A N 1
ATOM 1169 C CA . LEU A 1 149 ? -5.867 -5.612 1.414 1.00 85.88 149 LEU A CA 1
ATOM 1170 C C . LEU A 1 149 ? -4.641 -6.512 1.591 1.00 85.88 149 LEU A C 1
ATOM 1172 O O . LEU A 1 149 ? -4.098 -7.000 0.603 1.00 85.88 149 LEU A O 1
ATOM 1176 N N . LEU A 1 150 ? -4.235 -6.777 2.835 1.00 81.88 150 LEU A N 1
ATOM 1177 C CA . LEU A 1 150 ? -3.088 -7.639 3.128 1.00 81.88 150 LEU A CA 1
ATOM 1178 C C . LEU A 1 150 ? -3.300 -9.075 2.643 1.00 81.88 150 LEU A C 1
ATOM 1180 O O . LEU A 1 150 ? -2.341 -9.715 2.232 1.00 81.88 150 LEU A O 1
ATOM 1184 N N . SER A 1 151 ? -4.539 -9.573 2.629 1.00 84.31 151 SER A N 1
ATOM 1185 C CA . SER A 1 151 ? -4.833 -10.899 2.068 1.00 84.31 151 SER A CA 1
ATOM 1186 C C . SER A 1 151 ? -4.645 -10.975 0.545 1.00 84.31 151 SER A C 1
ATOM 1188 O O . SER A 1 151 ? -4.405 -12.056 0.013 1.00 84.31 151 SER A O 1
ATOM 1190 N N . LYS A 1 152 ? -4.721 -9.835 -0.161 1.00 86.69 152 LYS A N 1
ATOM 1191 C CA . LYS A 1 152 ? -4.460 -9.745 -1.609 1.00 86.69 152 LYS A CA 1
ATOM 1192 C C . LYS A 1 152 ? -2.967 -9.690 -1.932 1.00 86.69 152 LYS A C 1
ATOM 1194 O O . LYS A 1 152 ? -2.583 -9.958 -3.070 1.00 86.69 152 LYS A O 1
ATOM 1199 N N . VAL A 1 153 ? -2.129 -9.326 -0.960 1.00 82.62 153 VAL A N 1
ATOM 1200 C CA . VAL A 1 153 ? -0.672 -9.389 -1.085 1.00 82.62 153 VAL A CA 1
ATOM 1201 C C . VAL A 1 153 ? -0.302 -10.872 -1.082 1.00 82.62 153 VAL A C 1
ATOM 1203 O O . VAL A 1 153 ? -0.329 -11.532 -0.046 1.00 82.62 153 VAL A O 1
ATOM 1206 N N . ASN A 1 154 ? -0.086 -11.418 -2.281 1.00 62.81 154 ASN A N 1
ATOM 1207 C CA . ASN A 1 154 ? -0.081 -12.855 -2.557 1.00 62.81 154 ASN A CA 1
ATOM 1208 C C . ASN A 1 154 ? 1.162 -13.548 -1.985 1.00 62.81 154 ASN A C 1
ATOM 1210 O O . ASN A 1 154 ? 2.124 -13.852 -2.691 1.00 62.81 154 ASN A O 1
ATOM 1214 N N . LEU A 1 155 ? 1.116 -13.827 -0.691 1.00 54.75 155 LEU A N 1
ATOM 1215 C CA . LEU A 1 155 ? 2.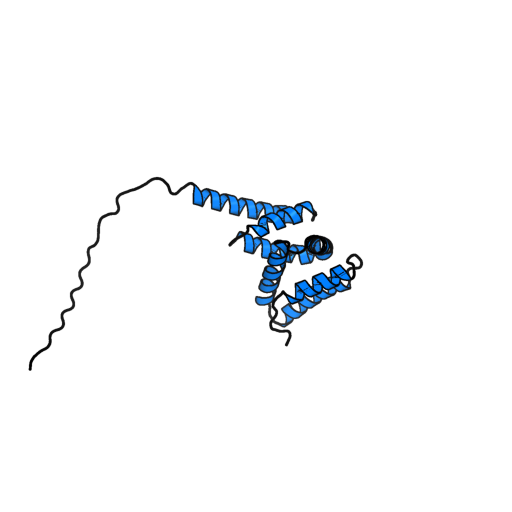028 -14.729 -0.021 1.00 54.75 155 LEU A CA 1
ATOM 1216 C C . LEU A 1 155 ? 1.409 -16.120 -0.021 1.00 54.75 155 LEU A C 1
ATOM 1218 O O . LEU A 1 155 ? 0.695 -16.502 0.900 1.00 54.75 155 LEU A O 1
ATOM 1222 N N . LYS A 1 156 ? 1.747 -16.914 -1.034 1.00 47.50 156 LYS A N 1
ATOM 1223 C CA . LYS A 1 156 ? 1.522 -18.370 -1.048 1.00 47.50 156 LYS A CA 1
ATOM 1224 C C . LYS A 1 156 ? 2.268 -19.133 0.073 1.00 47.50 156 LYS A C 1
ATOM 1226 O O . LYS A 1 156 ? 2.424 -20.339 -0.036 1.00 47.50 156 LYS A O 1
ATOM 1231 N N . SER A 1 157 ? 2.776 -18.467 1.111 1.00 40.59 157 SER A N 1
ATOM 1232 C CA . SER A 1 157 ? 3.607 -19.068 2.164 1.00 40.59 157 SER A CA 1
ATOM 1233 C C . SER A 1 157 ? 3.000 -18.965 3.567 1.00 40.59 157 SER A C 1
ATOM 1235 O O . SER A 1 157 ? 3.744 -18.899 4.535 1.00 40.59 157 SER A O 1
ATOM 1237 N N . LEU A 1 158 ? 1.670 -18.916 3.686 1.00 40.12 158 LEU A N 1
ATOM 1238 C CA . LEU A 1 158 ? 0.965 -19.021 4.974 1.00 40.12 158 LEU A CA 1
ATOM 1239 C C . LEU A 1 158 ? 0.176 -20.336 5.121 1.00 40.12 158 LEU A C 1
ATOM 1241 O O . LEU A 1 158 ? -0.717 -20.401 5.963 1.00 40.12 158 LEU A O 1
ATOM 1245 N N . ASP A 1 159 ? 0.522 -21.355 4.328 1.00 36.00 159 ASP A N 1
ATOM 1246 C CA . ASP A 1 159 ? 0.113 -22.750 4.548 1.00 36.00 159 ASP A CA 1
ATOM 1247 C C . ASP A 1 159 ? 1.293 -23.565 5.094 1.00 36.00 159 ASP A C 1
ATOM 1249 O O . ASP A 1 159 ? 2.397 -23.467 4.502 1.00 36.00 159 ASP A O 1
#

Radius of gyration: 25.8 Å; chains: 1; bounding box: 41×66×77 Å

Foldseek 3Di:
DDDDDDDDDDDDDDDDDDDDDDDDDDDPVVVVVVVLVVLLVLLVVLLVDPPDLVSVVSLLVCLVVDDDPSLQSLLQSLCVCCVPVVLSSLVSCVVPPPRSSLVSPLVSLLVVLVPDDPVVNVVVLVVSLVCLVPDPNDDPVSSVVSVVSSPSSDDPPPD

Sequence (159 aa):
MKLTHALLIVSSSALLNCQDKTHEVTSSESKKSNTTILNIDRISSAYNISHSNDLLDTLNNIACNADGEISEHLDVISTKLYRESFQQFIEYLFNNPGSCIENSLIRGTSASLFTEDLENRDTIINDMRNQISKSDKINKEQKKYVISLLSKVNLKSLD

Secondary structure (DSSP, 8-state):
-------------------------SSHHHHHHHHHHHHHHHHHHHHTS---HHHHHHHHHHHTT--HHHHHHHHHHHHHHHHHSHHHHHHHHHHSTT-HHHHHHHHHHHHHHHTS-HHHHHHHHHHHHHHHHH-TTS-HHHHHHHHHHHHHS--TT--

Organism: NCBI:txid2563114

pLDDT: mean 72.75, std 20.19, range [30.67, 93.25]